Protein AF-A0AAV0HYF1-F1 (afdb_monomer_lite)

Radius of gyration: 10.0 Å; chains: 1; bounding box: 22×20×25 Å

Organism: NCBI:txid586396

Foldseek 3Di:
DEECVVVVDAEAEQPDADDLQDQDEYEHQYYDPNNQVRNVNSVYHYHHDD

Structure (mmCIF, N/CA/C/O backbone):
d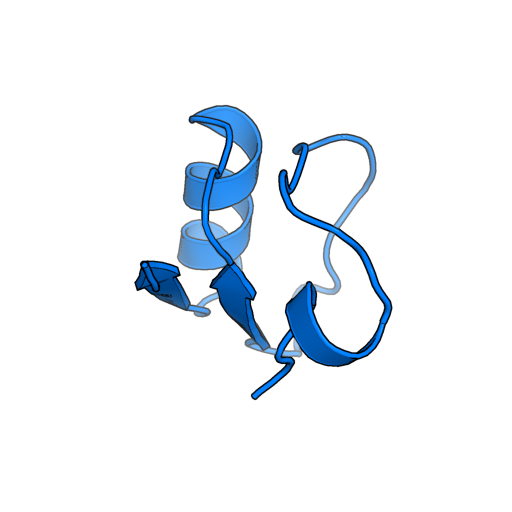ata_AF-A0AAV0HYF1-F1
#
_entry.id   AF-A0AAV0HYF1-F1
#
loop_
_atom_site.group_PDB
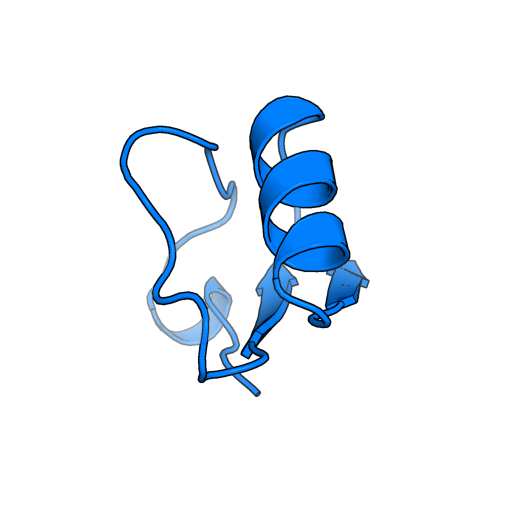_atom_site.id
_atom_site.type_symbol
_atom_site.label_atom_id
_atom_site.label_alt_id
_atom_site.label_comp_id
_atom_site.label_asym_id
_atom_site.label_entity_id
_atom_site.label_seq_id
_atom_site.pdbx_PDB_ins_code
_atom_site.Cartn_x
_atom_site.Cartn_y
_atom_site.Cartn_z
_atom_site.occupancy
_atom_site.B_iso_or_equiv
_atom_site.auth_seq_id
_atom_site.auth_comp_id
_atom_site.auth_asym_id
_atom_site.auth_atom_id
_atom_site.pdbx_PDB_model_num
ATOM 1 N N . MET A 1 1 ? -12.186 -5.382 -4.288 1.00 85.81 1 MET A N 1
ATOM 2 C CA . MET A 1 1 ? -10.738 -5.613 -4.486 1.00 85.81 1 MET A CA 1
ATOM 3 C C . MET A 1 1 ? -10.271 -4.695 -5.601 1.00 85.81 1 MET A C 1
ATOM 5 O O . MET A 1 1 ? -10.952 -4.638 -6.614 1.00 85.81 1 MET A O 1
ATOM 9 N N . ILE A 1 2 ? -9.184 -3.951 -5.395 1.00 92.75 2 ILE A N 1
ATOM 10 C CA . ILE A 1 2 ? -8.649 -2.968 -6.346 1.00 92.75 2 ILE A CA 1
ATOM 11 C C . ILE A 1 2 ? -7.259 -3.424 -6.772 1.00 92.75 2 ILE A C 1
ATOM 13 O O . ILE A 1 2 ? -6.367 -3.520 -5.929 1.00 92.75 2 ILE A O 1
ATOM 17 N N . ASP A 1 3 ? -7.072 -3.691 -8.061 1.00 94.19 3 ASP A N 1
ATOM 18 C CA . ASP A 1 3 ? -5.755 -3.962 -8.628 1.00 94.19 3 ASP A CA 1
ATOM 19 C C . ASP A 1 3 ? -5.176 -2.681 -9.219 1.00 94.19 3 ASP A C 1
ATOM 21 O O . ASP A 1 3 ? -5.614 -2.206 -10.263 1.00 94.19 3 ASP A O 1
ATOM 25 N N . VAL A 1 4 ? -4.189 -2.100 -8.537 1.00 94.25 4 VAL A N 1
ATOM 26 C CA . VAL A 1 4 ? -3.602 -0.829 -8.977 1.00 94.25 4 VAL A CA 1
ATOM 27 C C . VAL A 1 4 ? -2.672 -1.000 -10.180 1.00 94.25 4 VAL A C 1
ATOM 29 O O . VAL A 1 4 ? -2.396 -0.026 -10.881 1.00 94.25 4 VAL A O 1
ATOM 32 N N . THR A 1 5 ? -2.236 -2.231 -10.469 1.00 91.94 5 THR A N 1
ATOM 33 C CA . THR A 1 5 ? -1.358 -2.520 -11.610 1.00 91.94 5 THR A CA 1
ATOM 34 C C . THR A 1 5 ? -2.092 -2.385 -12.940 1.00 91.94 5 THR A C 1
ATOM 36 O O . THR A 1 5 ? -1.501 -1.921 -13.912 1.00 91.94 5 THR A O 1
ATOM 39 N N . GLN A 1 6 ? -3.399 -2.671 -12.961 1.00 94.19 6 GLN A N 1
ATOM 40 C CA . GLN A 1 6 ? -4.267 -2.462 -14.127 1.00 94.19 6 GLN A CA 1
ATOM 41 C C . GLN A 1 6 ? -4.370 -0.984 -14.519 1.00 94.19 6 GLN A C 1
ATOM 43 O O . GLN A 1 6 ? -4.587 -0.662 -15.683 1.00 94.19 6 GLN A O 1
ATOM 48 N N . PHE A 1 7 ? -4.165 -0.087 -13.555 1.00 93.56 7 PHE A N 1
ATOM 49 C CA . PHE A 1 7 ? -4.168 1.360 -13.755 1.00 93.56 7 PHE A CA 1
ATOM 50 C C . PHE A 1 7 ? -2.752 1.936 -13.948 1.00 93.56 7 PHE A C 1
ATOM 52 O O . PHE A 1 7 ? -2.580 3.152 -13.953 1.00 93.56 7 PHE A O 1
ATOM 59 N N . GLY A 1 8 ? -1.727 1.085 -14.089 1.00 94.12 8 GLY A N 1
ATOM 60 C CA . GLY A 1 8 ? -0.338 1.506 -14.304 1.00 94.12 8 GLY A CA 1
ATOM 61 C C . GLY A 1 8 ? 0.404 1.958 -13.041 1.00 94.12 8 GLY A C 1
ATOM 62 O O . GLY A 1 8 ? 1.498 2.514 -13.141 1.00 94.12 8 GLY A O 1
ATOM 63 N N . TYR A 1 9 ? -0.146 1.717 -11.846 1.00 94.94 9 TYR A N 1
ATOM 64 C CA . TYR A 1 9 ? 0.521 2.044 -10.587 1.00 94.94 9 TYR A CA 1
ATOM 65 C C . TYR A 1 9 ? 1.256 0.838 -10.007 1.00 94.94 9 TYR A C 1
ATOM 67 O O . TYR A 1 9 ? 0.717 -0.259 -9.871 1.00 94.94 9 TYR A O 1
ATOM 75 N N . PHE A 1 10 ? 2.490 1.076 -9.573 1.00 93.31 10 PHE A N 1
ATOM 76 C CA . PHE A 1 10 ? 3.339 0.037 -8.988 1.00 93.31 10 PHE A CA 1
ATOM 77 C C . PHE A 1 10 ? 3.459 0.139 -7.467 1.00 93.31 10 PHE A C 1
ATOM 79 O O . PHE A 1 10 ? 3.620 -0.883 -6.799 1.00 93.31 10 PHE A O 1
ATOM 86 N N . LYS A 1 11 ? 3.378 1.357 -6.910 1.00 94.56 11 LYS A N 1
ATOM 87 C CA . LYS A 1 11 ? 3.594 1.622 -5.483 1.00 94.56 11 LYS A CA 1
ATOM 88 C C . LYS A 1 11 ? 2.429 2.376 -4.850 1.00 94.56 11 LYS A C 1
ATOM 90 O O . LYS A 1 11 ? 2.101 3.474 -5.288 1.00 94.56 11 LYS A O 1
ATOM 95 N N . VAL A 1 12 ? 1.869 1.830 -3.772 1.00 95.69 12 VAL A N 1
ATOM 96 C CA . VAL A 1 12 ? 0.824 2.482 -2.968 1.00 95.69 12 VAL A CA 1
ATOM 97 C C . VAL A 1 12 ? 1.454 3.209 -1.780 1.00 95.69 12 VAL A C 1
ATOM 99 O O . VAL A 1 12 ? 2.243 2.637 -1.021 1.00 95.69 12 VAL A O 1
ATOM 102 N N . LEU A 1 13 ? 1.107 4.486 -1.621 1.00 96.12 13 LEU A N 1
ATOM 103 C CA . LEU A 1 13 ? 1.573 5.356 -0.540 1.00 96.12 13 LEU A CA 1
ATOM 104 C C . LEU A 1 13 ? 0.421 5.709 0.411 1.00 96.12 13 LEU A C 1
ATOM 106 O O . LEU A 1 13 ? -0.739 5.716 0.024 1.00 96.12 13 LEU A O 1
ATOM 110 N N . GLY A 1 14 ? 0.745 6.022 1.667 1.00 93.31 14 GLY A N 1
ATOM 111 C CA . GLY A 1 14 ? -0.237 6.208 2.747 1.00 93.31 14 GLY A CA 1
ATOM 112 C C . GLY A 1 14 ? -0.681 7.656 2.984 1.00 93.31 14 GLY A C 1
ATOM 113 O O . GLY A 1 14 ? -1.027 7.998 4.118 1.00 93.31 14 GLY A O 1
ATOM 114 N N . LYS A 1 15 ? -0.598 8.530 1.972 1.00 93.94 15 LYS A N 1
ATOM 115 C CA . LYS A 1 15 ? -1.047 9.930 2.077 1.00 93.94 15 LYS A CA 1
ATOM 116 C C . LYS A 1 15 ? -2.577 9.984 1.974 1.00 93.94 15 LYS A C 1
ATOM 118 O O . LYS A 1 15 ? -3.145 9.312 1.126 1.00 93.94 15 LYS A O 1
ATOM 123 N N . GLY A 1 16 ? -3.220 10.795 2.815 1.00 91.50 16 GLY A N 1
ATOM 124 C CA . GLY A 1 16 ? -4.684 10.918 2.868 1.00 91.50 16 GLY A CA 1
ATOM 125 C C . GLY A 1 16 ? -5.341 10.055 3.949 1.00 91.50 16 GLY A C 1
ATOM 126 O O . GLY A 1 16 ? -4.655 9.457 4.786 1.00 91.50 16 GLY A O 1
ATOM 127 N N . VAL A 1 17 ? -6.672 10.034 3.941 1.00 90.25 17 VAL A N 1
ATOM 128 C CA . VAL A 1 17 ? -7.528 9.327 4.906 1.00 90.25 17 VAL A CA 1
ATOM 129 C C . VAL A 1 17 ? -8.313 8.257 4.153 1.00 90.25 17 VAL A C 1
ATOM 131 O O . VAL A 1 17 ? -8.792 8.520 3.051 1.00 90.25 17 VAL A O 1
ATOM 134 N N . LEU A 1 18 ? -8.396 7.051 4.717 1.00 88.75 18 LEU A N 1
ATOM 135 C CA . LEU A 1 18 ? -9.258 5.998 4.184 1.00 88.75 18 LEU A CA 1
ATOM 136 C C . LEU A 1 18 ? -10.652 6.113 4.820 1.00 88.75 18 LEU A C 1
ATOM 138 O O . LEU A 1 18 ? -10.736 6.461 5.997 1.00 88.75 18 LEU A O 1
ATOM 142 N N . PRO A 1 19 ? -11.731 5.821 4.076 1.00 87.44 19 PRO A N 1
ATOM 143 C CA . PRO A 1 19 ? -13.077 5.779 4.637 1.00 87.44 19 PRO A CA 1
ATOM 144 C C . PRO A 1 19 ? -13.197 4.659 5.681 1.00 87.44 19 PRO A C 1
ATOM 146 O O . PRO A 1 19 ? -12.847 3.514 5.407 1.00 87.44 19 PRO A O 1
ATOM 149 N N . GLU A 1 20 ? -13.709 4.985 6.868 1.00 81.88 20 GLU A N 1
ATOM 150 C CA . GLU A 1 20 ? -13.725 4.073 8.027 1.00 81.88 20 GLU A CA 1
ATOM 151 C C . GLU A 1 20 ? -14.713 2.905 7.874 1.00 81.88 20 GLU A C 1
ATOM 153 O O . GLU A 1 20 ? -14.457 1.808 8.357 1.00 81.88 20 GLU A O 1
ATOM 158 N N . ASN A 1 21 ? -15.816 3.110 7.148 1.00 83.19 21 ASN A N 1
ATOM 159 C CA . ASN A 1 21 ? -16.881 2.112 6.987 1.00 83.19 21 ASN A CA 1
ATOM 160 C C . ASN A 1 21 ? -16.719 1.202 5.762 1.00 83.19 21 ASN A C 1
ATOM 162 O O . ASN A 1 21 ? -17.626 0.427 5.452 1.00 83.19 21 ASN A O 1
ATOM 166 N N . GLN A 1 22 ? -15.608 1.302 5.029 1.00 85.81 22 GLN A N 1
ATOM 167 C CA . GLN A 1 22 ? -15.428 0.537 3.802 1.00 85.81 22 GLN A CA 1
ATOM 168 C C . GLN A 1 22 ? -14.073 -0.173 3.787 1.00 85.81 22 GLN A C 1
ATOM 170 O O . GLN A 1 22 ? -13.068 0.440 3.426 1.00 85.81 22 GLN A O 1
ATOM 175 N N . PRO A 1 23 ? -14.028 -1.475 4.124 1.00 90.62 23 PRO A N 1
ATOM 176 C CA . PRO A 1 23 ? -12.795 -2.238 4.036 1.00 90.62 23 PRO A CA 1
ATOM 177 C C . PRO A 1 23 ? -12.386 -2.411 2.570 1.00 90.62 23 PRO A C 1
ATOM 179 O O . PRO A 1 23 ? -13.177 -2.823 1.716 1.00 90.62 23 PRO A O 1
ATOM 182 N N . ILE A 1 24 ? -11.124 -2.101 2.268 1.00 91.88 24 ILE A N 1
ATOM 183 C CA . ILE A 1 24 ? -10.575 -2.165 0.909 1.00 91.88 24 ILE A CA 1
ATOM 184 C C . ILE A 1 24 ? -9.472 -3.219 0.853 1.00 91.88 24 ILE A C 1
ATOM 186 O O . ILE A 1 24 ? -8.540 -3.212 1.652 1.00 91.88 24 ILE A O 1
ATOM 190 N N . VAL A 1 25 ? -9.548 -4.100 -0.145 1.00 94.06 25 VAL A N 1
ATOM 191 C CA . VAL A 1 25 ? -8.446 -5.005 -0.495 1.00 94.06 25 VAL A CA 1
ATOM 192 C C . VAL A 1 25 ? -7.695 -4.433 -1.687 1.00 94.06 25 VAL A C 1
ATOM 194 O O . VAL A 1 25 ? -8.295 -4.275 -2.754 1.00 94.06 25 VAL A O 1
ATOM 197 N N . VAL A 1 26 ? -6.408 -4.135 -1.518 1.00 94.81 26 VAL A N 1
ATOM 198 C CA . VAL A 1 26 ? -5.552 -3.530 -2.550 1.00 94.81 26 VAL A CA 1
ATOM 199 C C . VAL A 1 26 ? -4.509 -4.535 -3.023 1.00 94.81 26 VAL A C 1
ATOM 201 O O . VAL A 1 26 ? -3.776 -5.088 -2.206 1.00 94.81 26 VAL A O 1
ATOM 204 N N . LYS A 1 27 ? -4.409 -4.743 -4.337 1.00 95.12 27 LYS A N 1
ATOM 205 C CA . LYS A 1 27 ? -3.361 -5.545 -4.972 1.00 95.12 27 LYS A CA 1
ATOM 206 C C . LYS A 1 27 ? -2.328 -4.628 -5.620 1.00 95.12 27 LYS A C 1
ATOM 208 O O . LYS A 1 27 ? -2.695 -3.818 -6.46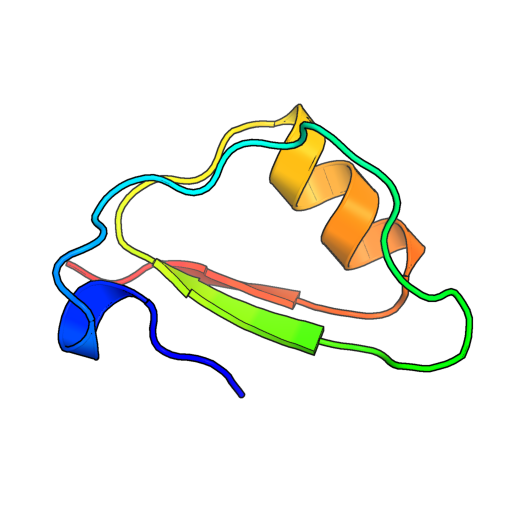7 1.00 95.12 27 LYS A O 1
ATOM 213 N N . ALA A 1 28 ? -1.066 -4.729 -5.207 1.00 95.62 28 ALA A N 1
ATOM 214 C CA . ALA A 1 28 ? 0.016 -3.846 -5.650 1.00 95.62 28 ALA A CA 1
ATOM 215 C C . ALA A 1 28 ? 1.381 -4.549 -5.612 1.00 95.62 28 ALA A C 1
ATOM 217 O O . ALA A 1 28 ? 1.549 -5.528 -4.888 1.00 95.62 28 ALA A O 1
ATOM 218 N N . LYS A 1 29 ? 2.373 -4.030 -6.348 1.00 94.00 29 LYS A N 1
ATOM 219 C CA . LYS A 1 29 ? 3.747 -4.565 -6.299 1.00 94.00 29 LYS A CA 1
ATOM 220 C C . LYS A 1 29 ? 4.507 -4.107 -5.062 1.00 94.00 29 LYS A C 1
ATOM 222 O O . LYS A 1 29 ? 5.181 -4.889 -4.404 1.00 94.00 29 LYS A O 1
ATOM 227 N N . LEU A 1 30 ? 4.386 -2.822 -4.740 1.00 94.75 30 LEU A N 1
ATOM 228 C CA . LEU A 1 30 ? 5.043 -2.192 -3.601 1.00 94.75 3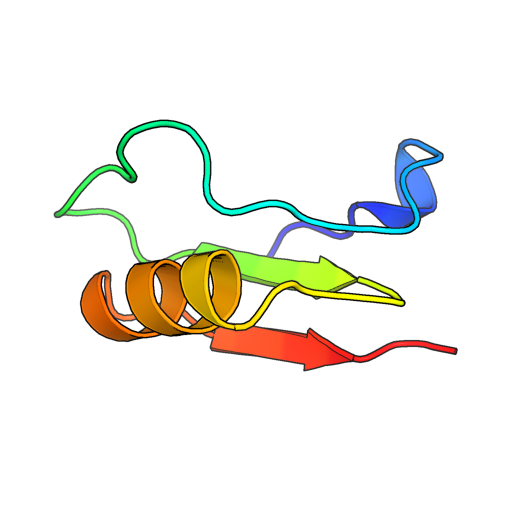0 LEU A CA 1
ATOM 229 C C . LEU A 1 30 ? 4.014 -1.433 -2.768 1.00 94.75 30 LEU A C 1
ATOM 231 O O . LEU A 1 30 ? 3.164 -0.720 -3.299 1.00 94.75 30 LEU A O 1
ATOM 235 N N . VAL A 1 31 ? 4.120 -1.519 -1.447 1.00 95.56 31 VAL A N 1
ATOM 236 C CA . VAL A 1 31 ? 3.255 -0.774 -0.526 1.00 95.56 31 VAL A CA 1
ATOM 237 C C . VAL A 1 31 ? 4.112 -0.182 0.582 1.00 95.56 31 VAL A C 1
ATOM 239 O O . VAL A 1 31 ? 5.039 -0.822 1.073 1.00 95.56 31 VAL A O 1
ATOM 242 N N . SER A 1 32 ? 3.862 1.076 0.950 1.00 96.62 32 SER A N 1
ATOM 243 C CA . SER A 1 32 ? 4.556 1.676 2.089 1.00 96.62 32 SER A CA 1
ATOM 244 C C . SER A 1 32 ? 3.989 1.165 3.414 1.00 96.62 32 SER A C 1
ATOM 246 O O . SER A 1 32 ? 2.787 0.939 3.539 1.00 96.62 32 SER A O 1
ATOM 248 N N . LYS A 1 33 ? 4.838 1.077 4.446 1.00 94.88 33 LYS A N 1
ATOM 249 C CA . LYS A 1 33 ? 4.429 0.666 5.802 1.00 94.88 33 LYS A CA 1
ATOM 250 C C . LYS A 1 33 ? 3.238 1.477 6.331 1.00 94.88 33 LYS A C 1
ATOM 252 O O . LYS A 1 33 ? 2.347 0.941 6.981 1.00 94.88 33 LYS A O 1
ATOM 257 N N . THR A 1 34 ? 3.199 2.775 6.024 1.00 95.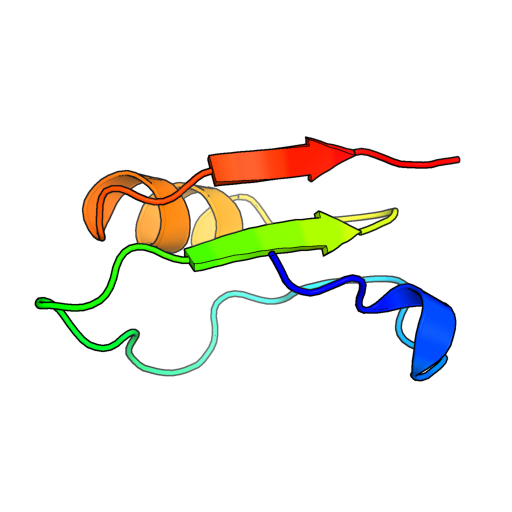19 34 THR A N 1
ATOM 258 C CA . THR A 1 34 ? 2.094 3.661 6.415 1.00 95.19 34 THR A CA 1
ATOM 259 C C . THR A 1 34 ? 0.794 3.337 5.683 1.00 95.19 34 THR A C 1
ATOM 261 O O . THR A 1 34 ? -0.265 3.401 6.299 1.00 95.19 34 THR A O 1
ATOM 264 N N . ALA A 1 35 ? 0.855 3.003 4.389 1.00 94.69 35 ALA A N 1
ATOM 265 C CA . ALA A 1 35 ? -0.325 2.611 3.621 1.00 94.69 35 ALA A CA 1
ATOM 266 C C . ALA A 1 35 ? -0.885 1.281 4.125 1.00 94.69 35 ALA A C 1
ATOM 268 O O . ALA A 1 35 ? -2.075 1.179 4.396 1.00 94.69 35 ALA A O 1
ATOM 269 N N . GLU A 1 36 ? -0.011 0.292 4.316 1.00 93.81 36 GLU A N 1
ATOM 270 C CA . GLU A 1 36 ? -0.393 -1.027 4.812 1.00 93.81 36 GLU A CA 1
ATOM 271 C C . GLU A 1 36 ? -1.053 -0.943 6.192 1.00 93.81 36 GLU A C 1
ATOM 273 O O . GLU A 1 36 ? -2.115 -1.528 6.395 1.00 93.81 36 GLU A O 1
ATOM 278 N N . ARG A 1 37 ? -0.473 -0.165 7.118 1.00 94.19 37 ARG A N 1
ATOM 279 C CA . ARG A 1 37 ? -1.056 0.067 8.446 1.00 94.19 37 ARG A CA 1
ATOM 280 C C . ARG A 1 37 ? -2.469 0.642 8.345 1.00 94.19 37 ARG A C 1
ATOM 282 O O . ARG A 1 37 ? -3.380 0.079 8.935 1.00 94.19 37 ARG A O 1
ATOM 289 N N . LYS A 1 38 ? -2.659 1.709 7.563 1.00 92.81 38 LYS A N 1
ATOM 290 C CA . LYS A 1 38 ? -3.974 2.351 7.408 1.00 92.81 38 LYS A CA 1
ATOM 291 C C . LYS A 1 38 ? -5.012 1.433 6.763 1.00 92.81 38 LYS A C 1
ATOM 293 O O . LYS A 1 38 ? -6.164 1.442 7.172 1.00 92.81 38 LYS A O 1
ATOM 298 N N . ILE A 1 39 ? -4.611 0.642 5.766 1.00 92.94 39 ILE A N 1
ATOM 299 C CA . ILE A 1 39 ? -5.507 -0.318 5.106 1.00 92.94 39 ILE A CA 1
ATOM 300 C C . ILE A 1 39 ? -5.952 -1.397 6.099 1.00 92.94 39 ILE A C 1
ATOM 302 O O . ILE A 1 39 ? -7.136 -1.709 6.145 1.00 92.94 39 ILE A O 1
ATOM 306 N N . LYS A 1 40 ? -5.035 -1.924 6.923 1.00 91.88 40 LYS A N 1
ATOM 307 C CA . LYS A 1 40 ? -5.366 -2.904 7.971 1.00 91.88 40 LYS A CA 1
ATOM 308 C C . LYS A 1 40 ? -6.249 -2.309 9.071 1.00 91.88 40 LYS A C 1
ATOM 310 O O . LYS A 1 40 ? -7.196 -2.959 9.492 1.00 91.88 40 LYS A O 1
ATOM 315 N N . GLU A 1 41 ? -5.966 -1.081 9.511 1.00 91.56 41 GLU A N 1
ATOM 316 C CA . GLU A 1 41 ? -6.783 -0.356 10.501 1.00 91.56 41 GLU A CA 1
ATOM 317 C C . GLU A 1 41 ? -8.215 -0.116 10.001 1.00 91.56 41 GLU A C 1
ATOM 319 O O . GLU A 1 41 ? -9.156 -0.247 10.773 1.00 91.56 41 GLU A O 1
ATOM 324 N N . ALA A 1 42 ? -8.394 0.138 8.701 1.00 91.69 42 ALA A N 1
ATOM 325 C CA . ALA A 1 42 ? -9.705 0.251 8.058 1.00 91.69 42 ALA A CA 1
ATOM 326 C C . ALA A 1 42 ? -10.400 -1.110 7.804 1.00 91.69 42 ALA A C 1
ATOM 328 O O . ALA A 1 42 ? -11.380 -1.178 7.064 1.00 91.69 42 ALA A O 1
ATOM 329 N N . GLY A 1 43 ? -9.877 -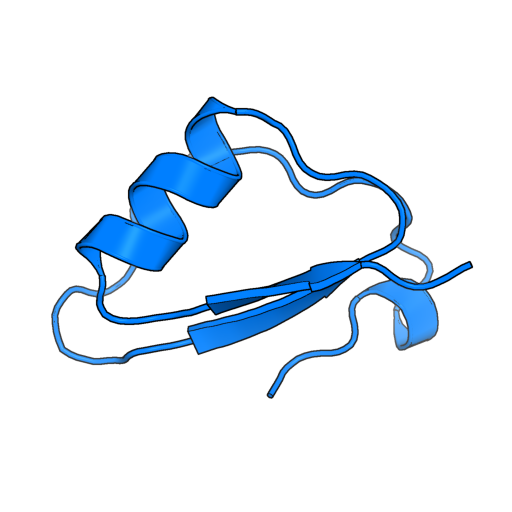2.218 8.346 1.00 91.50 43 GLY A N 1
ATOM 330 C CA . GLY A 1 43 ? -10.426 -3.569 8.161 1.00 91.50 43 GLY A CA 1
ATOM 331 C C . GLY A 1 43 ? -10.161 -4.184 6.781 1.00 91.50 43 GLY A C 1
ATOM 332 O O . GLY A 1 43 ? -10.778 -5.181 6.411 1.00 91.50 43 GLY A O 1
ATOM 333 N N . GLY A 1 44 ? -9.267 -3.582 5.997 1.00 93.94 44 GLY A N 1
ATOM 334 C CA . GLY A 1 44 ? -8.858 -4.039 4.675 1.00 93.94 44 GLY A CA 1
ATOM 335 C C . GLY A 1 44 ? -7.623 -4.944 4.682 1.00 93.94 44 GLY A C 1
ATOM 336 O O . GLY A 1 44 ? -7.067 -5.299 5.721 1.00 93.94 44 GLY A O 1
ATOM 337 N N . ALA A 1 45 ? -7.151 -5.291 3.483 1.00 94.88 45 ALA A N 1
ATOM 338 C CA . ALA A 1 45 ? -5.959 -6.118 3.301 1.00 94.88 45 ALA A CA 1
ATOM 339 C C . ALA A 1 45 ? -5.126 -5.682 2.091 1.00 94.88 45 ALA A C 1
ATOM 341 O O . ALA A 1 45 ? -5.623 -5.074 1.142 1.00 94.88 45 ALA A O 1
ATOM 342 N N . VAL A 1 46 ? -3.841 -6.026 2.113 1.00 95.06 46 VAL A N 1
ATOM 343 C CA . VAL A 1 46 ? -2.913 -5.787 1.005 1.00 95.06 46 VAL A CA 1
ATOM 344 C C . VAL A 1 46 ? -2.479 -7.129 0.429 1.00 95.06 46 VAL A C 1
ATOM 346 O O . VAL A 1 46 ? -2.037 -8.005 1.167 1.00 95.06 46 VAL A O 1
ATOM 349 N N . VAL A 1 47 ? -2.582 -7.271 -0.891 1.00 95.12 47 VAL A N 1
ATOM 350 C CA . VAL A 1 47 ? -2.107 -8.429 -1.650 1.00 95.12 47 VAL A CA 1
ATOM 351 C C . VAL A 1 47 ? -0.910 -7.994 -2.486 1.00 95.12 47 VAL A C 1
ATOM 353 O O . VAL A 1 47 ? -1.032 -7.148 -3.373 1.00 95.12 47 VAL A O 1
ATOM 356 N N . LEU A 1 48 ? 0.257 -8.565 -2.204 1.00 92.88 48 LEU A N 1
ATOM 357 C CA . LEU A 1 48 ? 1.449 -8.305 -3.004 1.00 92.88 48 LEU A CA 1
ATOM 358 C C . LEU A 1 48 ? 1.387 -9.112 -4.304 1.00 92.88 48 LEU A C 1
ATOM 360 O O . LEU A 1 48 ? 1.029 -10.289 -4.298 1.00 92.88 48 LEU A O 1
ATOM 364 N N . THR A 1 49 ? 1.713 -8.467 -5.420 1.00 87.62 49 THR A N 1
ATOM 365 C CA . THR A 1 49 ? 1.796 -9.095 -6.745 1.00 87.62 49 THR A CA 1
ATOM 366 C C . THR A 1 49 ? 3.161 -8.831 -7.373 1.00 87.62 49 THR A C 1
ATOM 368 O O . THR A 1 49 ? 3.778 -7.809 -7.080 1.00 87.62 49 THR A O 1
ATOM 371 N N . ALA A 1 50 ? 3.634 -9.753 -8.213 1.00 80.31 50 ALA A N 1
ATOM 372 C CA . ALA A 1 50 ? 4.892 -9.606 -8.951 1.00 80.31 50 ALA A CA 1
ATOM 373 C C . ALA A 1 50 ? 4.779 -8.610 -10.118 1.00 80.31 50 ALA A C 1
ATOM 375 O O . ALA A 1 50 ? 3.665 -8.395 -10.649 1.00 80.31 50 ALA A O 1
#

InterPro domains:
  IPR001196 Large ribosomal subunit protein uL15, conserved site [PS00475] (11-43)
  IPR021131 Large ribosomal subunit protein uL15/eL18 [PF00828] (2-47)
  IPR036227 Large ribosomal subunit protein uL15/eL18 superfamily [SSF52080] (2-49)

Sequence (50 aa):
MIDVTQFGYFKVLGKGVLPENQPIVVKAKLVSKTAERKIKEAGGAVVLTA

Secondary structure (DSSP, 8-state):
-EESGGGT--EE---S---TT---EEEESEE-HHHHHHHHHTT-EEEE--

pLDDT: mean 92.39, std 3.65, range [80.31, 96.62]